Protein AF-A0A437UJ55-F1 (afdb_monomer_lite)

Secondary structure (DSSP, 8-state):
-BTTB-EE-TT-PBP-TTTHHHHPSPSEEE-TTS-EEEPEE-TTS-EEEE-TTT--EEEEETTEEEEE---

Sequence (71 aa):
MIDGRECFNPMMVPITEFSKGLSWPPTYIKCDCSEILRRSQRGNGSYYWKCPTCEKLFTMTMGRIILDKTK

Structure (mmCIF, N/CA/C/O backbone):
data_AF-A0A437UJ55-F1
#
_entry.id   AF-A0A437UJ55-F1
#
loop_
_atom_site.group_PDB
_atom_site.id
_atom_site.type_symbol
_atom_site.label_atom_id
_atom_site.label_alt_id
_atom_site.label_comp_id
_atom_site.label_asym_id
_atom_site.label_entity_id
_atom_site.label_seq_id
_atom_site.pdbx_PDB_ins_code
_atom_site.Cartn_x
_atom_site.Cartn_y
_atom_site.Cartn_z
_atom_site.occupancy
_atom_site.B_iso_or_equiv
_atom_site.auth_seq_id
_atom_site.auth_comp_id
_atom_site.auth_asym_id
_atom_site.auth_atom_id
_atom_site.pdbx_PDB_model_num
ATOM 1 N N . MET A 1 1 ? 1.851 -9.571 -6.122 1.00 53.53 1 MET A N 1
ATOM 2 C CA . MET A 1 1 ? 1.582 -9.259 -4.705 1.00 53.53 1 MET A CA 1
ATOM 3 C C . MET A 1 1 ? 2.912 -8.977 -4.043 1.00 53.53 1 MET A C 1
ATOM 5 O O . MET A 1 1 ? 3.789 -9.823 -4.141 1.00 53.53 1 MET A O 1
ATOM 9 N N . ILE A 1 2 ? 3.085 -7.803 -3.444 1.00 59.31 2 ILE A N 1
ATOM 10 C CA . ILE A 1 2 ? 4.301 -7.466 -2.691 1.00 59.31 2 ILE A CA 1
ATOM 11 C C . ILE A 1 2 ? 3.923 -7.552 -1.222 1.00 59.31 2 ILE A C 1
ATOM 13 O O . ILE A 1 2 ? 2.952 -6.911 -0.840 1.00 59.31 2 ILE A O 1
ATOM 17 N N . ASP A 1 3 ? 4.617 -8.371 -0.430 1.00 63.84 3 ASP A N 1
ATOM 18 C CA . ASP A 1 3 ? 4.268 -8.620 0.981 1.00 63.84 3 ASP A CA 1
ATOM 19 C C . ASP A 1 3 ? 2.790 -9.052 1.168 1.00 63.84 3 ASP A C 1
ATOM 21 O O . ASP A 1 3 ? 2.101 -8.614 2.085 1.00 63.84 3 ASP A O 1
ATOM 25 N N . GLY A 1 4 ? 2.270 -9.882 0.251 1.00 72.62 4 GLY A N 1
ATOM 26 C CA . GLY A 1 4 ? 0.902 -10.425 0.324 1.00 72.62 4 GLY A CA 1
ATOM 27 C C . GLY A 1 4 ? -0.223 -9.451 -0.048 1.00 72.62 4 GLY A C 1
ATOM 28 O O . GLY A 1 4 ? -1.391 -9.800 0.078 1.00 72.62 4 GLY A O 1
ATOM 29 N N . ARG A 1 5 ? 0.104 -8.251 -0.539 1.00 82.31 5 ARG A N 1
ATOM 30 C CA . ARG A 1 5 ? -0.873 -7.207 -0.887 1.00 82.31 5 ARG A CA 1
ATOM 31 C C . ARG A 1 5 ? -0.708 -6.694 -2.308 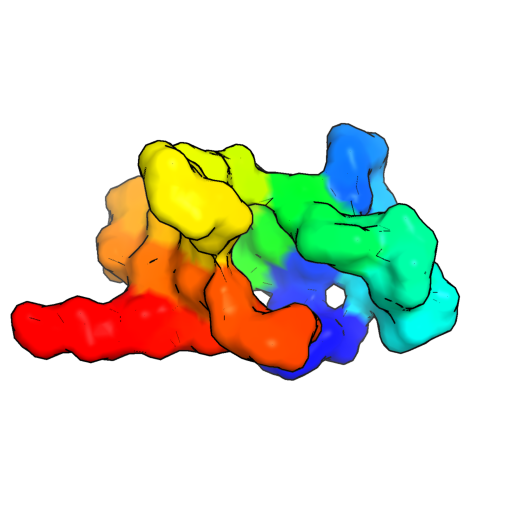1.00 82.31 5 ARG A C 1
ATOM 33 O O . ARG A 1 5 ? 0.360 -6.785 -2.925 1.00 82.31 5 ARG A O 1
ATOM 40 N N . GLU A 1 6 ? -1.796 -6.146 -2.830 1.00 89.00 6 GLU A N 1
ATOM 41 C CA . GLU A 1 6 ? -1.805 -5.452 -4.111 1.00 89.00 6 GLU A CA 1
ATOM 42 C C . GLU A 1 6 ? -1.361 -4.002 -3.899 1.00 89.00 6 GLU A C 1
ATOM 44 O O . GLU A 1 6 ? -1.901 -3.271 -3.068 1.00 89.00 6 GLU A O 1
ATOM 49 N N . CYS A 1 7 ? -0.334 -3.600 -4.636 1.00 91.19 7 CYS A N 1
ATOM 50 C CA . CYS A 1 7 ? 0.205 -2.248 -4.643 1.00 91.19 7 CYS A CA 1
ATOM 51 C C . CYS A 1 7 ? 0.049 -1.697 -6.055 1.00 91.19 7 CYS A C 1
ATOM 53 O O . CYS A 1 7 ? 0.151 -2.463 -7.008 1.00 91.19 7 CYS A O 1
ATOM 55 N N . PHE A 1 8 ? -0.151 -0.392 -6.206 1.00 92.75 8 PHE A N 1
ATOM 56 C CA . PHE A 1 8 ? -0.341 0.233 -7.511 1.00 92.75 8 PHE A CA 1
ATOM 57 C C . PHE A 1 8 ? 0.510 1.491 -7.673 1.00 92.75 8 PHE A C 1
ATOM 59 O O . PHE A 1 8 ? 0.792 2.227 -6.714 1.00 92.75 8 PHE A O 1
ATOM 66 N N . ASN A 1 9 ? 0.921 1.737 -8.912 1.00 90.94 9 ASN A N 1
ATOM 67 C CA . ASN A 1 9 ? 1.621 2.954 -9.307 1.00 90.94 9 ASN A CA 1
ATOM 68 C C . ASN A 1 9 ? 0.627 4.144 -9.421 1.00 90.94 9 ASN A C 1
ATOM 70 O O . ASN A 1 9 ? -0.575 3.961 -9.211 1.00 90.94 9 ASN A O 1
ATOM 74 N N . PRO A 1 10 ? 1.078 5.372 -9.749 1.00 91.69 10 PRO A N 1
ATOM 75 C CA . PRO A 1 10 ? 0.183 6.523 -9.919 1.00 91.69 10 PRO A CA 1
ATOM 76 C C . PRO A 1 10 ? -0.921 6.326 -10.970 1.00 91.69 10 PRO A C 1
ATOM 78 O O . PRO A 1 10 ? -1.970 6.950 -10.861 1.00 91.69 10 PRO A O 1
ATOM 81 N N . MET A 1 11 ? -0.697 5.448 -11.952 1.00 91.06 11 MET A N 1
ATOM 82 C CA . MET A 1 11 ? -1.643 5.097 -13.017 1.00 91.06 11 MET A CA 1
ATOM 83 C C . MET A 1 11 ? -2.569 3.928 -12.635 1.00 91.06 11 MET A C 1
ATOM 85 O O . MET A 1 11 ? -3.227 3.365 -13.501 1.00 91.06 11 MET A O 1
ATOM 89 N N . MET A 1 12 ? -2.601 3.526 -11.357 1.00 89.25 12 MET A N 1
ATOM 90 C CA . MET A 1 12 ? -3.371 2.378 -10.856 1.00 89.25 1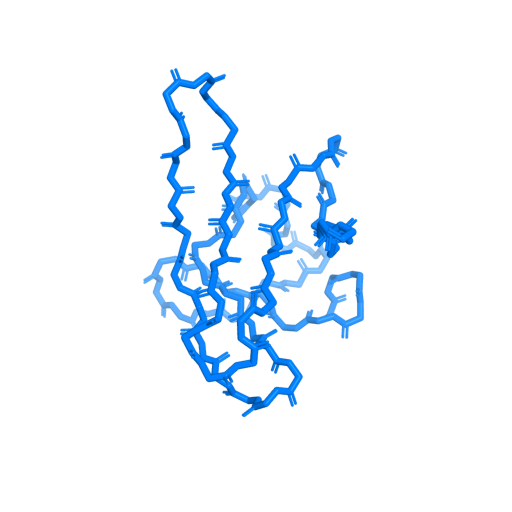2 MET A CA 1
ATOM 91 C C . MET A 1 12 ? -2.995 1.031 -11.500 1.00 89.25 12 MET A C 1
ATOM 93 O O . MET A 1 12 ? -3.770 0.079 -11.466 1.00 89.25 12 MET A O 1
ATOM 97 N N . VAL A 1 13 ? -1.780 0.913 -12.039 1.00 90.50 13 VAL A N 1
ATOM 98 C CA . VAL A 1 13 ? -1.254 -0.353 -12.563 1.00 90.50 13 VAL A CA 1
ATOM 99 C C . VAL A 1 13 ? -0.675 -1.173 -11.406 1.00 90.50 13 VAL A C 1
ATOM 101 O O . VAL A 1 13 ? 0.122 -0.624 -10.632 1.00 90.50 13 VAL A O 1
ATOM 104 N N . PRO A 1 14 ? -1.031 -2.468 -11.277 1.00 90.50 14 PRO A N 1
ATOM 105 C CA . PRO A 1 14 ? -0.478 -3.346 -10.254 1.00 90.50 14 PRO A CA 1
ATOM 106 C C . PRO A 1 14 ? 1.052 -3.411 -10.313 1.00 90.50 14 PRO A C 1
ATOM 108 O O . PRO A 1 14 ? 1.651 -3.705 -11.348 1.00 90.50 14 PRO A O 1
ATOM 111 N N . ILE A 1 15 ? 1.693 -3.162 -9.175 1.00 89.50 15 ILE A N 1
ATOM 112 C CA . ILE A 1 15 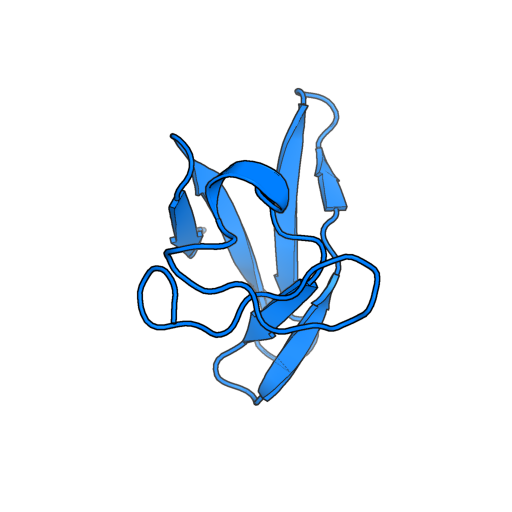? 3.134 -3.295 -9.002 1.00 89.50 15 ILE A CA 1
ATOM 113 C C . ILE A 1 15 ? 3.434 -4.760 -8.683 1.00 89.50 15 ILE A C 1
ATOM 115 O O . ILE A 1 15 ? 2.922 -5.338 -7.719 1.00 89.50 15 ILE A O 1
ATOM 119 N N . THR A 1 16 ? 4.273 -5.362 -9.515 1.00 86.94 16 THR A N 1
ATOM 120 C CA . THR A 1 16 ? 4.763 -6.735 -9.387 1.00 86.94 16 THR A CA 1
ATOM 121 C C . THR A 1 16 ? 6.206 -6.714 -8.891 1.00 86.94 16 THR A C 1
ATOM 123 O O . THR A 1 16 ? 6.824 -5.654 -8.822 1.00 86.94 16 THR A O 1
ATOM 126 N N . GLU A 1 17 ? 6.777 -7.874 -8.560 1.00 83.88 17 GLU A N 1
ATOM 127 C CA . GLU A 1 17 ? 8.196 -7.955 -8.174 1.00 83.88 17 GLU A CA 1
ATOM 128 C C . GLU A 1 17 ? 9.127 -7.384 -9.263 1.00 83.88 17 GLU A C 1
ATOM 130 O O . GLU A 1 17 ? 10.110 -6.726 -8.938 1.00 83.88 17 GLU A O 1
ATOM 135 N N . PHE A 1 18 ? 8.765 -7.518 -10.546 1.00 85.19 18 PHE A N 1
ATOM 136 C CA . PHE A 1 18 ? 9.521 -6.948 -11.668 1.00 85.19 18 PHE A CA 1
ATOM 137 C C . PHE A 1 18 ? 9.466 -5.415 -11.719 1.00 85.19 18 PHE A C 1
ATOM 139 O O . PHE A 1 18 ? 10.483 -4.766 -11.952 1.00 85.19 18 PHE A O 1
ATOM 146 N N . SER A 1 19 ? 8.291 -4.813 -11.500 1.00 86.19 19 SER A N 1
ATOM 147 C CA . SER A 1 19 ? 8.120 -3.351 -11.572 1.00 86.19 19 SER A CA 1
ATOM 148 C C . SER A 1 19 ? 8.405 -2.633 -10.251 1.00 86.19 19 SER A C 1
ATOM 150 O O . SER A 1 19 ? 8.469 -1.399 -10.218 1.00 86.19 19 SER A O 1
ATOM 152 N N . LYS A 1 20 ? 8.630 -3.389 -9.170 1.00 84.31 20 LYS A N 1
ATOM 153 C CA . LYS A 1 20 ? 8.938 -2.879 -7.831 1.00 84.31 20 LYS A CA 1
ATOM 154 C C . LYS A 1 20 ? 10.095 -1.887 -7.844 1.00 84.31 20 LYS A C 1
ATOM 156 O O . LYS A 1 20 ? 9.944 -0.802 -7.303 1.00 84.31 20 LYS A O 1
ATOM 161 N N . GLY A 1 21 ? 11.206 -2.197 -8.513 1.00 84.25 21 GLY A N 1
ATOM 162 C CA . GLY A 1 21 ? 12.376 -1.309 -8.545 1.00 84.25 21 GLY A CA 1
ATOM 163 C C . GLY A 1 21 ? 12.098 0.092 -9.111 1.00 84.25 21 GLY A C 1
ATOM 164 O O . GLY A 1 21 ? 12.753 1.047 -8.712 1.00 84.25 21 GLY A O 1
ATOM 165 N N . LEU A 1 22 ? 11.106 0.225 -9.999 1.00 85.25 22 LEU A N 1
ATOM 166 C CA . LEU A 1 22 ? 10.768 1.487 -10.669 1.00 85.25 22 LEU A CA 1
ATOM 167 C C . LEU A 1 22 ? 9.601 2.227 -10.009 1.00 85.25 22 LEU A C 1
ATOM 169 O O . LEU A 1 22 ? 9.513 3.448 -10.082 1.00 85.25 22 LEU A O 1
ATOM 173 N N . SER A 1 23 ? 8.668 1.486 -9.410 1.00 86.06 23 SER A N 1
ATOM 174 C CA . SER A 1 23 ? 7.398 2.026 -8.905 1.00 86.06 23 SER A CA 1
ATOM 175 C C . SER A 1 23 ? 7.314 2.057 -7.377 1.00 86.06 23 SER A C 1
ATOM 177 O O . SER A 1 23 ? 6.235 2.294 -6.830 1.00 86.06 23 SER A O 1
ATOM 179 N N . TRP A 1 24 ? 8.427 1.803 -6.679 1.00 86.00 24 TRP A N 1
ATOM 180 C CA . TRP A 1 24 ? 8.511 1.864 -5.222 1.00 86.00 24 TRP A CA 1
ATOM 181 C C . TRP A 1 24 ? 9.084 3.207 -4.7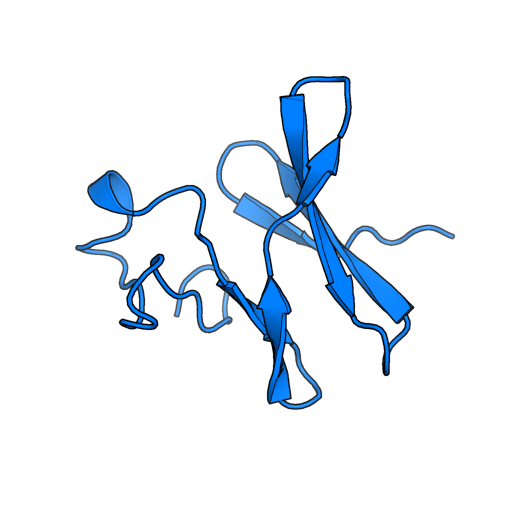48 1.00 86.00 24 TRP A C 1
ATOM 183 O O . TRP A 1 24 ? 10.097 3.651 -5.285 1.00 86.00 24 TRP A O 1
ATOM 193 N N . PRO A 1 25 ? 8.504 3.856 -3.721 1.00 89.00 25 PRO A N 1
ATOM 194 C CA . PRO A 1 25 ? 7.334 3.449 -2.939 1.00 89.00 25 PRO A CA 1
ATOM 195 C C . PRO A 1 25 ? 6.026 3.489 -3.741 1.00 89.00 25 PRO A C 1
ATOM 197 O O . PRO A 1 25 ? 5.830 4.413 -4.535 1.00 89.00 25 PRO A O 1
ATOM 200 N N . PRO A 1 26 ? 5.087 2.553 -3.503 1.00 92.06 26 PRO A N 1
ATOM 201 C CA . PRO A 1 26 ? 3.835 2.520 -4.245 1.00 92.06 26 PRO A CA 1
ATOM 202 C C . PRO A 1 26 ? 3.006 3.771 -3.966 1.00 92.06 26 PRO A C 1
ATOM 204 O O . PRO A 1 26 ? 3.135 4.408 -2.920 1.00 92.06 26 PRO A O 1
ATOM 207 N N . THR A 1 27 ? 2.152 4.153 -4.909 1.00 93.75 27 THR A N 1
ATOM 208 C CA . THR A 1 27 ? 1.270 5.318 -4.721 1.00 93.75 27 THR A CA 1
ATOM 209 C C . THR A 1 27 ? -0.028 4.902 -4.062 1.00 93.75 27 THR A C 1
ATOM 211 O O . THR A 1 27 ? -0.508 5.591 -3.162 1.00 93.75 27 THR A O 1
ATOM 214 N N . TYR A 1 28 ? -0.545 3.741 -4.453 1.00 93.75 28 TYR A N 1
ATOM 215 C CA . TYR A 1 28 ? -1.736 3.166 -3.860 1.00 93.75 28 TYR A CA 1
ATOM 216 C C . TYR A 1 28 ? -1.487 1.755 -3.372 1.00 93.75 28 TYR A C 1
ATOM 218 O O . TYR A 1 28 ? -0.601 1.048 -3.854 1.00 93.75 28 TYR A O 1
ATOM 226 N N . ILE A 1 29 ? -2.286 1.351 -2.400 1.00 92.75 29 ILE A N 1
ATOM 227 C CA . ILE A 1 29 ? -2.238 0.023 -1.813 1.00 92.75 29 ILE A CA 1
ATOM 228 C C . ILE A 1 29 ? -3.662 -0.481 -1.639 1.00 92.75 29 ILE A C 1
ATOM 230 O O . ILE A 1 29 ? -4.562 0.316 -1.384 1.00 92.75 29 ILE A O 1
ATOM 234 N N . LYS A 1 30 ? -3.871 -1.787 -1.730 1.00 92.06 30 LYS A N 1
ATOM 235 C CA . LYS A 1 30 ? -5.147 -2.399 -1.373 1.00 92.06 30 LYS A CA 1
ATOM 236 C C . LYS A 1 30 ? -5.134 -2.795 0.097 1.00 92.06 30 LYS A C 1
ATOM 238 O O . LYS A 1 30 ? -4.191 -3.436 0.562 1.00 92.06 30 LYS A O 1
ATOM 243 N N . CYS A 1 31 ? -6.158 -2.376 0.826 1.00 90.00 31 CYS A N 1
ATOM 244 C CA . CYS A 1 31 ? -6.418 -2.817 2.188 1.00 90.00 31 CYS A CA 1
ATOM 245 C C . CYS A 1 31 ? -7.179 -4.152 2.190 1.00 90.00 31 CYS A C 1
ATOM 247 O O . CYS A 1 31 ? -7.793 -4.525 1.191 1.00 90.00 31 CYS A O 1
ATOM 249 N N . ASP A 1 32 ? -7.198 -4.844 3.330 1.00 85.38 32 ASP A N 1
ATOM 250 C CA . ASP A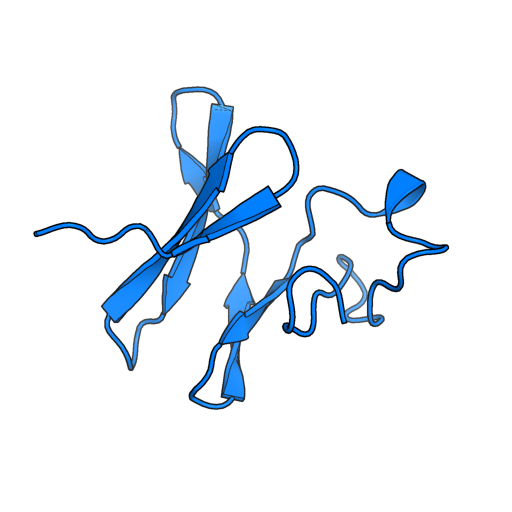 1 32 ? -7.941 -6.102 3.502 1.00 85.38 32 ASP A CA 1
ATOM 251 C C . ASP A 1 32 ? -9.458 -5.915 3.306 1.00 85.38 32 ASP A C 1
ATOM 253 O O . ASP A 1 32 ? -10.145 -6.829 2.864 1.00 85.38 32 ASP A O 1
ATOM 257 N N . CYS A 1 33 ? -9.986 -4.712 3.572 1.00 87.75 33 CYS A N 1
ATOM 258 C CA . CYS A 1 33 ? -11.377 -4.340 3.276 1.00 87.75 33 CYS A CA 1
ATOM 259 C C . CYS A 1 33 ? -11.633 -4.019 1.793 1.00 87.75 33 CYS A C 1
ATOM 261 O O . CYS A 1 33 ? -12.683 -3.484 1.456 1.00 87.75 33 CYS A O 1
ATOM 263 N N . SER A 1 34 ? -10.682 -4.318 0.903 1.00 88.56 34 SER A N 1
ATOM 264 C CA . SER A 1 34 ? -10.704 -3.997 -0.532 1.00 88.56 34 SER A CA 1
ATOM 265 C C . SER A 1 34 ? -10.650 -2.508 -0.895 1.00 88.56 34 SER A C 1
ATOM 267 O O . SER A 1 34 ? -10.639 -2.183 -2.081 1.00 88.56 34 SER A O 1
ATOM 269 N N . GLU A 1 35 ? -10.534 -1.599 0.077 1.00 91.75 35 GLU A N 1
ATOM 270 C CA . GLU A 1 35 ? -10.305 -0.179 -0.205 1.00 91.75 35 GLU A CA 1
ATOM 271 C C . GLU A 1 35 ? -8.910 0.084 -0.780 1.00 91.75 35 GLU A C 1
ATOM 273 O O . GLU A 1 35 ? -7.913 -0.516 -0.365 1.00 91.75 35 GLU A O 1
ATOM 278 N N . ILE A 1 36 ? -8.832 1.045 -1.702 1.00 92.50 36 ILE A N 1
ATOM 279 C CA . ILE A 1 36 ? -7.573 1.526 -2.267 1.00 92.50 36 ILE A CA 1
ATOM 280 C C . ILE A 1 36 ? -7.123 2.755 -1.481 1.00 92.50 36 ILE A C 1
ATOM 282 O O . ILE A 1 36 ? -7.731 3.821 -1.547 1.00 92.50 36 ILE A O 1
ATOM 286 N N . LEU A 1 37 ? -6.026 2.614 -0.745 1.00 93.75 37 LEU A N 1
ATOM 287 C CA . LEU A 1 37 ? -5.487 3.673 0.098 1.00 93.75 37 LEU A CA 1
ATOM 288 C C . LEU A 1 37 ? -4.406 4.429 -0.662 1.00 93.75 37 LEU A C 1
ATOM 290 O O . LEU A 1 37 ? -3.474 3.826 -1.199 1.00 93.75 37 LEU A O 1
ATOM 294 N N . ARG A 1 38 ? -4.501 5.758 -0.674 1.00 94.31 38 ARG A N 1
ATOM 295 C CA . ARG A 1 38 ? -3.485 6.640 -1.255 1.00 94.31 38 ARG A CA 1
ATOM 296 C C . ARG A 1 38 ? -2.346 6.882 -0.267 1.00 94.31 38 ARG A C 1
ATOM 298 O O . ARG A 1 38 ? -2.568 6.995 0.937 1.00 94.31 38 ARG A O 1
ATOM 305 N N . ARG A 1 39 ? -1.123 6.965 -0.790 1.00 93.06 39 ARG A N 1
ATOM 306 C CA . ARG A 1 39 ? 0.076 7.305 -0.023 1.00 93.06 39 ARG A CA 1
ATOM 307 C C . ARG A 1 39 ? -0.008 8.733 0.498 1.00 93.06 39 ARG A C 1
ATOM 309 O O . ARG A 1 39 ? -0.216 9.668 -0.273 1.00 93.06 39 ARG A O 1
ATOM 316 N N . SER A 1 40 ? 0.307 8.879 1.771 1.00 92.38 40 SER A N 1
ATOM 317 C CA . SER A 1 40 ? 0.566 10.144 2.441 1.00 92.38 40 SER A CA 1
ATOM 318 C C . SER A 1 40 ? 2.009 10.177 2.937 1.00 92.38 40 SER A C 1
ATOM 320 O O . SER A 1 40 ? 2.621 9.141 3.194 1.00 92.38 40 SER A O 1
ATOM 322 N N . GLN A 1 41 ? 2.574 11.373 3.056 1.00 89.75 41 GLN A N 1
ATOM 323 C CA . GLN A 1 41 ? 3.925 11.587 3.570 1.00 89.75 41 GLN A CA 1
ATOM 324 C C . GLN A 1 41 ? 3.837 12.236 4.955 1.00 89.75 41 GLN A C 1
ATOM 326 O O . GLN A 1 41 ? 3.040 13.149 5.165 1.00 89.75 41 GLN A O 1
ATOM 331 N N . ARG A 1 42 ? 4.619 11.749 5.920 1.00 85.62 42 ARG A N 1
ATOM 332 C CA . ARG A 1 42 ? 4.834 12.413 7.211 1.00 85.62 42 ARG A CA 1
ATOM 333 C C . ARG A 1 42 ? 5.942 13.457 7.052 1.00 85.62 42 ARG A C 1
ATOM 335 O O . ARG A 1 42 ? 6.836 13.292 6.225 1.00 85.62 42 ARG A O 1
ATOM 342 N N . GLY A 1 43 ? 5.942 14.486 7.899 1.00 81.31 43 GLY A N 1
ATOM 343 C CA . GLY A 1 43 ? 6.948 15.560 7.865 1.00 81.31 43 GLY A CA 1
ATOM 344 C C . GLY A 1 43 ? 8.406 15.102 8.042 1.00 81.31 43 GLY A C 1
ATOM 345 O O . GLY A 1 43 ? 9.317 15.845 7.710 1.00 81.31 43 GLY A O 1
ATOM 346 N N . ASN A 1 44 ? 8.639 13.869 8.501 1.00 82.00 44 ASN A N 1
ATOM 347 C CA . ASN A 1 44 ? 9.968 13.258 8.622 1.00 82.00 44 ASN A CA 1
ATOM 348 C C . ASN A 1 44 ? 10.414 12.471 7.368 1.00 82.00 44 ASN A C 1
ATOM 350 O O . ASN A 1 44 ? 11.363 11.696 7.441 1.00 82.00 44 ASN A O 1
ATOM 354 N N . GLY A 1 45 ? 9.700 12.590 6.243 1.00 80.19 45 GLY A N 1
ATOM 35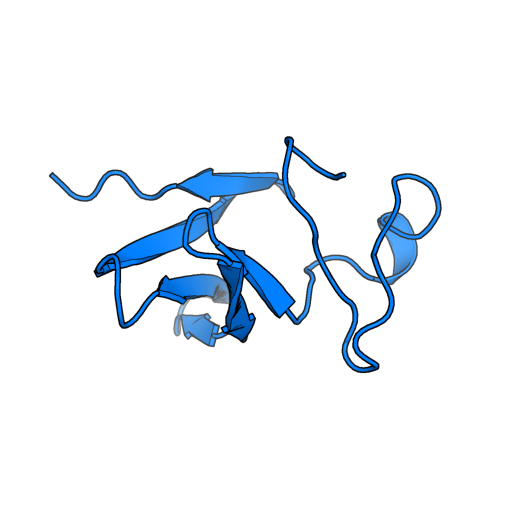5 C CA . GLY A 1 45 ? 10.019 11.884 4.998 1.00 80.19 45 GLY A CA 1
ATOM 356 C C . GLY A 1 45 ? 9.519 10.437 4.922 1.00 80.19 45 GLY A C 1
ATOM 357 O O . GLY A 1 45 ? 9.713 9.785 3.899 1.00 80.19 45 GLY A O 1
ATOM 358 N N . SER A 1 46 ? 8.843 9.926 5.958 1.00 86.31 46 SER A N 1
ATOM 359 C CA . SER A 1 46 ? 8.246 8.585 5.923 1.00 86.31 46 SER A CA 1
ATOM 360 C C . SER A 1 46 ? 6.901 8.574 5.196 1.00 86.31 46 SER A C 1
ATOM 362 O O . SER A 1 46 ? 6.125 9.527 5.267 1.00 86.31 46 SER A O 1
ATOM 364 N N . TYR A 1 47 ? 6.605 7.476 4.503 1.00 91.00 47 TYR A N 1
ATOM 365 C CA . TYR A 1 47 ? 5.335 7.284 3.808 1.00 91.00 47 TYR A CA 1
ATOM 366 C C . TYR A 1 47 ? 4.397 6.388 4.614 1.00 91.00 47 TYR A C 1
ATOM 368 O O . TYR A 1 47 ? 4.831 5.410 5.228 1.00 91.00 47 TYR A O 1
ATOM 376 N N . TYR A 1 48 ? 3.110 6.720 4.593 1.00 92.06 48 TYR A N 1
ATOM 377 C CA . TYR A 1 48 ? 2.060 5.965 5.261 1.00 92.06 48 TYR A CA 1
ATOM 378 C C . TYR A 1 48 ? 0.781 5.915 4.427 1.00 92.06 48 TYR A C 1
ATOM 380 O O . TYR A 1 48 ? 0.566 6.728 3.532 1.00 92.06 48 TYR A O 1
ATOM 388 N N . TRP A 1 49 ? -0.087 4.970 4.756 1.00 93.12 49 TRP A N 1
ATOM 389 C CA . TRP A 1 49 ? -1.407 4.811 4.169 1.00 93.12 49 TRP A CA 1
ATOM 390 C C . TRP A 1 49 ? -2.392 4.493 5.285 1.00 93.12 49 TRP A C 1
ATOM 392 O O . TRP A 1 49 ? -2.191 3.533 6.025 1.00 93.12 49 TRP A O 1
ATOM 402 N N . LYS A 1 50 ? -3.447 5.290 5.420 1.00 93.06 50 LYS A N 1
ATOM 403 C CA . LYS A 1 50 ? -4.470 5.095 6.450 1.00 93.06 50 LYS A CA 1
ATOM 404 C C . LYS A 1 50 ? -5.772 4.649 5.796 1.00 93.06 50 LYS A C 1
ATOM 406 O O . LYS A 1 50 ? -6.225 5.295 4.856 1.00 93.06 50 LYS A O 1
ATOM 411 N N . CYS A 1 51 ? -6.354 3.565 6.297 1.00 91.81 51 CYS A N 1
ATOM 412 C CA . CYS A 1 51 ? -7.693 3.130 5.920 1.00 91.81 51 CYS A CA 1
ATOM 413 C C . CYS A 1 51 ? -8.734 3.917 6.721 1.00 91.81 51 CYS A C 1
ATOM 415 O O . CYS A 1 51 ? -8.670 3.870 7.950 1.00 91.81 51 CYS A O 1
ATOM 417 N N . PRO A 1 52 ? -9.675 4.632 6.083 1.00 88.19 52 PRO A N 1
ATOM 418 C CA . PRO A 1 52 ? -10.762 5.292 6.799 1.00 88.19 52 PRO A CA 1
ATOM 419 C C . PRO A 1 52 ? -11.776 4.291 7.371 1.00 88.19 52 PRO A C 1
ATOM 421 O O . PRO A 1 52 ? -12.337 4.562 8.423 1.00 88.19 52 PRO A O 1
ATOM 424 N N . THR A 1 53 ? -11.985 3.133 6.730 1.00 89.50 53 THR A N 1
ATOM 425 C CA . THR A 1 53 ? -12.964 2.133 7.193 1.00 89.50 53 THR A CA 1
ATOM 426 C C . THR A 1 53 ? -12.430 1.233 8.302 1.00 89.50 53 THR A C 1
ATOM 428 O O . THR A 1 53 ? -13.104 1.012 9.299 1.00 89.50 53 THR A O 1
ATOM 431 N N . CYS A 1 54 ? -11.225 0.683 8.135 1.00 87.81 54 CYS A N 1
ATOM 432 C CA . CYS A 1 54 ? -10.636 -0.232 9.118 1.00 87.81 54 CYS A CA 1
ATOM 433 C C . CYS A 1 54 ? -9.833 0.482 10.206 1.00 87.81 54 CYS A C 1
ATOM 435 O O . CYS A 1 54 ? -9.278 -0.191 11.069 1.00 87.81 54 CYS A O 1
ATOM 437 N N . GLU A 1 55 ? -9.607 1.791 10.058 1.00 87.50 55 GLU A N 1
ATOM 438 C CA . GLU A 1 55 ? -8.685 2.603 10.872 1.00 87.50 55 GLU A CA 1
ATOM 439 C C . GLU A 1 55 ? -7.231 2.085 10.925 1.00 87.50 55 GLU A C 1
ATOM 441 O O . GLU A 1 55 ? -6.374 2.649 11.603 1.00 87.50 55 GLU A O 1
ATOM 446 N N . LYS A 1 56 ? -6.914 1.056 10.130 1.00 89.44 56 LYS A N 1
ATOM 447 C CA . LYS A 1 56 ? -5.581 0.476 9.970 1.00 89.44 56 LYS A CA 1
ATOM 448 C C . LYS A 1 56 ? -4.625 1.493 9.357 1.00 89.44 56 LYS A C 1
ATOM 450 O O . LYS A 1 56 ? -4.915 2.105 8.324 1.00 89.44 56 LYS A O 1
ATOM 455 N N . LEU A 1 57 ? -3.448 1.606 9.956 1.00 90.62 57 LEU A N 1
ATOM 456 C CA . LEU A 1 57 ? -2.362 2.442 9.476 1.00 90.62 57 LEU A CA 1
ATOM 457 C C . LEU A 1 57 ? -1.243 1.554 8.942 1.00 90.62 57 LEU A C 1
ATOM 459 O O . LEU A 1 57 ? -0.728 0.700 9.647 1.00 90.62 57 LEU A O 1
ATOM 463 N N . PHE A 1 58 ? -0.853 1.757 7.693 1.00 90.62 58 PHE A N 1
ATOM 464 C CA . PHE A 1 58 ? 0.295 1.095 7.092 1.00 90.62 58 PHE A CA 1
ATOM 465 C C . PHE A 1 58 ? 1.430 2.098 6.959 1.00 90.62 58 PHE A C 1
ATOM 467 O O . PHE A 1 58 ? 1.210 3.220 6.506 1.00 90.62 58 PHE A O 1
ATOM 474 N N . THR A 1 59 ? 2.643 1.705 7.315 1.00 90.44 59 THR A N 1
ATOM 475 C CA . THR A 1 59 ? 3.839 2.547 7.238 1.00 90.44 59 THR A CA 1
ATOM 476 C C . THR A 1 59 ? 4.911 1.855 6.414 1.00 90.44 59 THR A C 1
ATOM 478 O O . THR A 1 59 ? 4.937 0.630 6.288 1.00 90.44 59 THR A O 1
ATOM 481 N N . MET A 1 60 ? 5.772 2.649 5.777 1.00 87.44 60 MET A N 1
ATOM 482 C CA . MET A 1 60 ? 6.902 2.105 5.037 1.00 87.44 60 MET A CA 1
ATOM 483 C C . MET A 1 60 ? 8.154 2.053 5.911 1.00 87.44 60 MET A C 1
ATOM 485 O O . MET A 1 60 ? 8.627 3.084 6.387 1.00 87.44 60 MET A O 1
ATOM 489 N N . THR A 1 61 ? 8.733 0.862 6.048 1.00 83.00 61 THR A N 1
ATOM 490 C CA . THR A 1 61 ? 9.964 0.620 6.807 1.00 83.00 61 THR A CA 1
ATOM 491 C C . THR A 1 61 ? 10.904 -0.242 5.977 1.00 83.00 61 THR A C 1
ATOM 493 O O . THR A 1 61 ? 10.523 -1.316 5.521 1.00 83.00 61 THR A O 1
ATOM 496 N N . MET A 1 62 ? 12.130 0.241 5.738 1.00 77.94 62 MET A N 1
ATOM 497 C CA . MET A 1 62 ? 13.166 -0.467 4.961 1.00 77.94 62 MET A CA 1
ATOM 498 C C . MET A 1 62 ? 12.674 -1.016 3.605 1.00 77.94 62 MET A C 1
ATOM 500 O O . MET A 1 62 ? 12.998 -2.133 3.212 1.00 77.94 62 MET A O 1
ATOM 504 N N . GLY A 1 63 ? 11.846 -0.246 2.890 1.00 78.56 63 GLY A N 1
ATOM 505 C CA . GLY A 1 63 ? 11.314 -0.659 1.586 1.00 78.56 63 GLY A CA 1
ATOM 506 C C . GLY A 1 63 ? 10.214 -1.726 1.645 1.00 78.56 63 GLY A C 1
ATOM 507 O O . GLY A 1 63 ? 9.840 -2.258 0.605 1.00 78.56 63 GLY A O 1
ATOM 508 N N . ARG A 1 64 ? 9.669 -2.022 2.829 1.00 83.25 64 ARG A N 1
ATOM 509 C CA . ARG A 1 64 ? 8.495 -2.884 3.024 1.00 83.25 64 ARG A CA 1
ATOM 510 C C . ARG A 1 64 ? 7.349 -2.091 3.621 1.00 83.25 64 ARG A C 1
ATOM 512 O O . ARG A 1 64 ? 7.572 -1.084 4.293 1.00 83.25 64 ARG A O 1
ATOM 519 N N . ILE A 1 65 ? 6.125 -2.537 3.365 1.00 87.31 65 ILE A N 1
ATOM 520 C CA . ILE A 1 65 ? 4.937 -1.931 3.962 1.00 87.31 65 ILE A CA 1
ATOM 521 C C . ILE A 1 65 ? 4.508 -2.796 5.130 1.00 87.31 65 ILE A C 1
ATOM 523 O O . ILE A 1 65 ? 4.126 -3.947 4.944 1.00 87.31 65 ILE A O 1
ATOM 527 N N . ILE A 1 66 ? 4.570 -2.227 6.323 1.00 87.62 66 ILE A N 1
ATOM 528 C CA . ILE A 1 66 ? 4.173 -2.891 7.555 1.00 87.62 66 ILE A CA 1
ATOM 529 C C . ILE A 1 66 ? 2.864 -2.287 8.052 1.00 87.62 66 ILE A C 1
ATOM 531 O O . ILE A 1 66 ? 2.594 -1.101 7.856 1.00 87.62 66 ILE A O 1
ATOM 535 N N . LEU A 1 67 ? 2.026 -3.112 8.673 1.00 87.69 67 LEU A N 1
ATOM 536 C CA . LEU A 1 67 ? 0.899 -2.608 9.446 1.00 87.69 67 LEU A CA 1
ATOM 537 C C . LEU A 1 67 ? 1.460 -2.014 10.741 1.00 87.69 67 LEU A C 1
ATOM 539 O O . LEU A 1 67 ? 2.066 -2.727 11.543 1.00 87.69 67 LEU A O 1
ATOM 543 N N . ASP A 1 68 ? 1.264 -0.716 10.928 1.00 82.94 68 ASP A N 1
ATOM 544 C CA . ASP A 1 68 ? 1.564 -0.015 12.166 1.00 82.94 68 ASP A CA 1
ATOM 545 C C . ASP A 1 68 ? 0.547 -0.495 13.203 1.00 82.94 68 ASP A C 1
ATOM 547 O O . ASP A 1 68 ? -0.624 -0.114 13.189 1.00 82.94 68 ASP A O 1
ATOM 551 N N . LYS A 1 69 ? 0.972 -1.426 14.059 1.00 62.84 69 LYS A N 1
ATOM 552 C CA . LYS A 1 69 ? 0.197 -1.841 15.228 1.00 62.84 69 LYS A CA 1
ATOM 553 C C . LYS A 1 69 ? 0.308 -0.733 16.269 1.00 62.84 69 LYS A C 1
ATOM 555 O O . LYS A 1 69 ? 1.034 -0.879 17.251 1.00 62.84 69 LYS A O 1
ATOM 560 N N . THR A 1 70 ? -0.340 0.401 16.027 1.00 55.59 70 THR A N 1
ATOM 561 C CA . THR A 1 70 ? -0.505 1.393 17.082 1.00 55.59 70 THR A CA 1
ATOM 562 C C . THR A 1 70 ? -1.459 0.783 18.114 1.00 55.59 70 THR A C 1
ATOM 564 O O . THR A 1 70 ? -2.554 0.338 17.773 1.00 55.59 70 THR A O 1
ATOM 567 N N . LYS A 1 71 ? -0.919 0.617 19.321 1.00 39.28 71 LYS A N 1
ATOM 568 C CA . LYS A 1 71 ? -1.448 -0.106 20.480 1.00 39.28 71 LYS A CA 1
ATOM 569 C C . LYS A 1 71 ? -2.636 0.606 21.118 1.00 39.28 71 LYS A C 1
ATOM 571 O O . LYS A 1 71 ? -2.612 1.855 21.119 1.00 39.28 71 LYS A O 1
#

pLDDT: mean 85.39, std 10.22, range [39.28, 94.31]

Radius of gyration: 11.41 Å; chains: 1; bounding box: 26×26×34 Å

Foldseek 3Di:
DAVPWFFAAPVRHTQDPVCLVPRPPGQWTADPVRDIWGWDADPVRWIWTADPVVRWIWTDDPRGIDTPPPD

Organism: Enterococcus avium (NCBI:txid33945)